Protein AF-A0A968SD09-F1 (afdb_monomer_lite)

Foldseek 3Di:
DDDDDDDDPVVQVVQCVVVVNDDSVVSVVVVVVVVVVVVVVVVVVVVVVVDPPPPDD

Radius of gyration: 17.5 Å; chains: 1; bounding box: 45×41×30 Å

Structure (mmCIF, N/CA/C/O backbone):
data_AF-A0A968SD09-F1
#
_entry.id   AF-A0A968SD09-F1
#
loop_
_atom_site.group_PDB
_atom_site.id
_atom_site.ty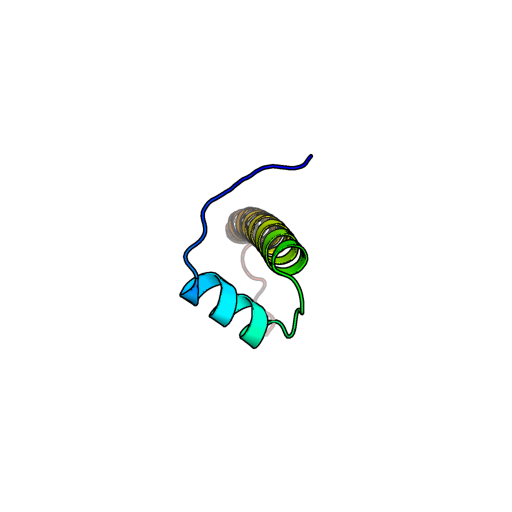pe_symbol
_atom_site.label_atom_id
_atom_site.label_alt_id
_atom_site.label_comp_id
_atom_site.label_asym_id
_atom_site.label_entity_id
_atom_site.label_seq_id
_atom_site.pdbx_PDB_ins_code
_atom_site.Cartn_x
_atom_site.Cartn_y
_atom_site.Cartn_z
_atom_site.occupancy
_atom_site.B_iso_or_equiv
_atom_site.auth_seq_id
_atom_site.auth_comp_id
_atom_site.auth_asym_id
_atom_site.auth_atom_id
_atom_site.pdbx_PDB_model_num
ATOM 1 N N . MET A 1 1 ? -0.639 15.391 -4.707 1.00 84.88 1 MET A N 1
ATOM 2 C CA . MET A 1 1 ? -1.805 15.631 -5.579 1.00 84.88 1 MET A CA 1
ATOM 3 C C . MET A 1 1 ? -2.928 14.785 -5.031 1.00 84.88 1 MET A C 1
ATOM 5 O O . MET A 1 1 ? -2.691 13.611 -4.787 1.00 84.88 1 MET A O 1
ATOM 9 N N . GLU A 1 2 ? -4.082 15.381 -4.764 1.00 89.81 2 GLU A N 1
ATOM 10 C CA . GLU A 1 2 ? -5.263 14.646 -4.315 1.00 89.81 2 GLU A CA 1
ATOM 11 C C . GLU A 1 2 ? -6.089 14.242 -5.538 1.00 89.81 2 GLU A C 1
ATOM 13 O O . GLU A 1 2 ? -6.162 14.982 -6.522 1.00 89.81 2 GLU A O 1
ATOM 18 N N . THR A 1 3 ? -6.637 13.032 -5.538 1.00 93.81 3 THR A N 1
ATOM 19 C CA . THR A 1 3 ? -7.394 12.499 -6.674 1.00 93.81 3 THR A CA 1
ATOM 20 C C . THR A 1 3 ? -8.470 11.565 -6.151 1.00 93.81 3 THR A C 1
ATOM 22 O O . THR A 1 3 ? -8.195 10.722 -5.302 1.00 93.81 3 THR A O 1
ATOM 25 N N . GLN A 1 4 ? -9.688 11.709 -6.668 1.00 94.25 4 GLN A N 1
ATOM 26 C CA . GLN A 1 4 ? -10.788 10.805 -6.357 1.00 94.25 4 GLN A CA 1
ATOM 27 C C . GLN A 1 4 ? -10.767 9.634 -7.336 1.00 94.25 4 GLN A C 1
ATOM 29 O O . GLN A 1 4 ? -10.795 9.833 -8.550 1.00 94.25 4 GLN A O 1
ATOM 34 N N . ILE A 1 5 ? -10.704 8.418 -6.802 1.00 94.38 5 ILE A N 1
ATOM 35 C CA . ILE A 1 5 ? -10.728 7.169 -7.564 1.00 94.38 5 ILE A CA 1
ATOM 36 C C . ILE A 1 5 ? -11.699 6.199 -6.896 1.00 94.38 5 ILE A C 1
ATOM 38 O O . ILE A 1 5 ? -11.827 6.190 -5.674 1.00 94.38 5 ILE A O 1
ATOM 42 N N . ILE A 1 6 ? -12.387 5.390 -7.700 1.00 96.94 6 ILE A N 1
ATOM 43 C CA . ILE A 1 6 ? -13.290 4.346 -7.209 1.00 96.94 6 ILE A CA 1
ATOM 44 C C . ILE A 1 6 ? -12.498 3.040 -7.165 1.00 96.94 6 ILE A C 1
ATOM 46 O O . ILE A 1 6 ? -11.933 2.626 -8.177 1.00 96.94 6 ILE A O 1
ATOM 50 N N . ILE A 1 7 ? -12.447 2.412 -5.993 1.00 96.56 7 ILE A N 1
ATOM 51 C CA . ILE A 1 7 ? -11.777 1.130 -5.760 1.00 96.56 7 ILE A CA 1
ATOM 52 C C . ILE A 1 7 ? -12.814 0.159 -5.201 1.00 96.56 7 ILE A C 1
ATOM 54 O O . ILE A 1 7 ? -13.657 0.553 -4.398 1.00 96.56 7 ILE A O 1
ATOM 58 N N . ASP A 1 8 ? -12.749 -1.097 -5.638 1.00 98.19 8 ASP A N 1
ATOM 59 C CA . ASP A 1 8 ? -13.561 -2.171 -5.072 1.00 98.19 8 ASP A CA 1
ATOM 60 C C . ASP A 1 8 ? -13.323 -2.302 -3.555 1.00 98.19 8 ASP A C 1
ATOM 62 O O . ASP A 1 8 ? -12.182 -2.322 -3.085 1.00 98.19 8 ASP A O 1
ATOM 66 N N . GLU A 1 9 ? -14.408 -2.370 -2.785 1.00 98.00 9 GLU A N 1
ATOM 67 C CA . GLU A 1 9 ? -14.351 -2.353 -1.321 1.00 98.00 9 GLU A CA 1
ATOM 68 C C . GLU A 1 9 ? -13.637 -3.584 -0.765 1.00 98.00 9 GLU A C 1
ATOM 70 O O . GLU A 1 9 ? -12.780 -3.461 0.112 1.00 98.00 9 GLU A O 1
ATOM 75 N N . LYS A 1 10 ? -13.928 -4.761 -1.329 1.00 98.38 10 LYS A N 1
ATOM 76 C CA . LYS A 1 10 ? -13.312 -6.012 -0.897 1.00 98.38 10 LYS A CA 1
ATOM 77 C C . LYS A 1 10 ? -11.814 -5.999 -1.176 1.00 98.38 10 LYS A C 1
ATOM 79 O O . LYS A 1 10 ? -11.033 -6.340 -0.296 1.00 98.38 10 LYS A O 1
ATOM 84 N N . LEU A 1 11 ? -11.405 -5.540 -2.359 1.00 98.19 11 LEU A N 1
ATOM 85 C CA . LEU A 1 11 ? -9.991 -5.385 -2.700 1.00 98.19 11 LEU A CA 1
ATOM 86 C C . LEU A 1 11 ? -9.257 -4.479 -1.702 1.00 98.19 11 LEU A C 1
ATOM 88 O O . LEU A 1 11 ? -8.141 -4.792 -1.285 1.00 98.19 11 LEU A O 1
ATOM 92 N N . MET A 1 12 ? -9.863 -3.349 -1.328 1.00 98.19 12 MET A N 1
ATOM 93 C CA . MET A 1 12 ? -9.264 -2.431 -0.360 1.00 98.19 12 MET A CA 1
ATOM 94 C C . MET A 1 12 ? -9.185 -3.054 1.037 1.00 98.19 12 MET A C 1
ATOM 96 O O . MET A 1 12 ? -8.166 -2.907 1.712 1.00 98.19 12 MET A O 1
ATOM 100 N N . GLN A 1 13 ? -10.225 -3.770 1.463 1.00 98.38 13 GLN A N 1
ATOM 101 C CA . GLN A 1 13 ? -10.230 -4.473 2.742 1.00 98.38 13 GLN A CA 1
ATOM 102 C C . GLN A 1 13 ? -9.140 -5.550 2.795 1.00 98.38 13 GLN A C 1
ATOM 104 O O . GLN A 1 13 ? -8.320 -5.532 3.713 1.00 98.38 13 GLN A O 1
ATOM 109 N N . ASP A 1 14 ? -9.067 -6.411 1.778 1.00 98.38 14 ASP A N 1
ATOM 110 C CA . ASP A 1 14 ? -8.045 -7.455 1.667 1.00 98.38 14 ASP A CA 1
ATOM 111 C C . ASP A 1 14 ? -6.631 -6.842 1.723 1.00 98.38 14 ASP A C 1
ATOM 113 O O . ASP A 1 14 ? -5.732 -7.372 2.379 1.00 98.38 14 ASP A O 1
ATOM 117 N N . ALA A 1 15 ? -6.427 -5.686 1.078 1.00 98.25 15 ALA A N 1
ATOM 118 C CA . ALA A 1 15 ? -5.153 -4.975 1.110 1.00 98.25 15 ALA A CA 1
ATOM 119 C C . ALA A 1 15 ? -4.807 -4.434 2.508 1.00 98.25 15 ALA A C 1
ATOM 121 O O . ALA A 1 15 ? -3.661 -4.567 2.946 1.00 98.25 15 ALA A O 1
ATOM 122 N N . LEU A 1 16 ? -5.765 -3.833 3.219 1.00 98.50 16 LEU A N 1
ATOM 123 C CA . LEU A 1 16 ? -5.554 -3.324 4.579 1.00 98.50 16 LEU A CA 1
ATOM 124 C C . LEU A 1 16 ? -5.256 -4.462 5.561 1.00 98.50 16 LEU A C 1
ATOM 126 O O . LEU A 1 16 ? -4.311 -4.359 6.341 1.00 98.50 16 LEU A O 1
ATOM 130 N N . GLU A 1 17 ? -5.993 -5.570 5.476 1.00 98.31 17 GLU A N 1
ATOM 131 C CA . GLU A 1 17 ? -5.777 -6.754 6.314 1.00 98.31 17 GLU A CA 1
ATOM 132 C C . GLU A 1 17 ? -4.410 -7.397 6.049 1.00 98.31 17 GLU A C 1
ATOM 134 O O . GLU A 1 17 ? -3.658 -7.665 6.987 1.00 98.31 17 GLU A O 1
ATOM 139 N N . ALA A 1 18 ? -4.037 -7.577 4.777 1.00 98.12 18 ALA A N 1
ATOM 140 C CA . ALA A 1 18 ? -2.761 -8.186 4.403 1.00 98.12 18 ALA A CA 1
ATOM 141 C C . ALA A 1 18 ? -1.542 -7.329 4.781 1.00 98.12 18 ALA A C 1
ATOM 143 O O . ALA A 1 18 ? -0.457 -7.861 5.024 1.00 98.12 18 ALA A O 1
ATOM 144 N N . THR A 1 19 ? -1.695 -6.004 4.805 1.00 97.56 19 THR A N 1
ATOM 145 C CA . THR A 1 19 ? -0.598 -5.064 5.093 1.00 97.56 19 THR A CA 1
ATOM 146 C C . THR A 1 19 ? -0.571 -4.580 6.543 1.00 97.56 19 THR A C 1
ATOM 148 O O . THR A 1 19 ? 0.449 -4.051 6.983 1.00 97.56 19 THR A O 1
ATOM 151 N N . GLY A 1 20 ? -1.668 -4.747 7.289 1.00 98.00 20 GLY A N 1
ATOM 152 C CA . GLY A 1 20 ? -1.849 -4.193 8.633 1.00 98.00 20 GLY A CA 1
ATOM 153 C C . GLY A 1 20 ? -2.000 -2.666 8.662 1.00 98.00 20 GLY A C 1
ATOM 154 O O . GLY A 1 20 ? -1.875 -2.056 9.728 1.00 98.00 20 GLY A O 1
ATOM 155 N N . LEU A 1 21 ? -2.227 -2.035 7.506 1.00 98.19 21 LEU A N 1
ATOM 156 C CA . LEU A 1 21 ? -2.385 -0.588 7.395 1.00 98.19 21 LEU A CA 1
ATOM 157 C C . LEU A 1 21 ? -3.776 -0.158 7.859 1.00 98.19 21 LEU A C 1
ATOM 159 O O . LEU A 1 21 ? -4.760 -0.880 7.721 1.00 98.19 21 LEU A O 1
ATOM 163 N N . LYS A 1 22 ? -3.855 1.051 8.418 1.00 95.38 22 LYS A N 1
ATOM 164 C CA . LYS A 1 22 ? -5.100 1.578 9.000 1.00 95.38 22 LYS A CA 1
ATOM 165 C C . LYS A 1 22 ? -5.889 2.456 8.042 1.00 95.38 22 LYS A C 1
ATOM 167 O O . LYS A 1 22 ? -7.060 2.719 8.296 1.00 95.38 22 LYS A O 1
ATOM 172 N N . ASN A 1 23 ? -5.250 2.961 6.988 1.00 96.06 23 ASN A N 1
ATOM 173 C CA . ASN A 1 23 ? -5.878 3.887 6.061 1.00 96.06 23 ASN A CA 1
ATOM 174 C C . ASN A 1 23 ? -5.664 3.483 4.600 1.00 96.06 23 ASN A C 1
ATOM 176 O O . ASN A 1 23 ? -4.641 2.919 4.209 1.00 96.06 23 ASN A O 1
ATOM 180 N N . GLN A 1 24 ? -6.675 3.793 3.790 1.00 96.31 24 GLN A N 1
ATOM 181 C CA . GLN A 1 24 ? -6.711 3.450 2.371 1.00 96.31 24 GLN A CA 1
ATOM 182 C C . GLN A 1 24 ? -5.614 4.179 1.585 1.00 96.31 24 GLN A C 1
ATOM 184 O O . GLN A 1 24 ? -5.057 3.625 0.643 1.00 96.31 24 GLN A O 1
ATOM 189 N N . GLN A 1 25 ? -5.258 5.402 1.989 1.00 96.38 25 GLN A N 1
ATOM 190 C CA . GLN A 1 25 ? -4.231 6.198 1.319 1.00 96.38 25 GLN A CA 1
ATOM 191 C C . GLN A 1 25 ? -2.844 5.540 1.397 1.00 96.38 25 GLN A C 1
ATOM 193 O O . GLN A 1 25 ? -2.160 5.443 0.379 1.00 96.38 25 GLN A O 1
ATOM 198 N N . GLU A 1 26 ? -2.444 5.044 2.569 1.00 97.31 26 GLU A N 1
ATOM 199 C CA . GLU A 1 26 ? -1.195 4.305 2.770 1.00 97.31 26 GLU A CA 1
ATOM 200 C C . GLU A 1 26 ? -1.191 3.011 1.962 1.00 97.31 26 GLU A C 1
ATOM 202 O O . GLU A 1 26 ? -0.178 2.690 1.342 1.00 97.31 26 GLU A O 1
ATOM 207 N N . ALA A 1 27 ? -2.315 2.287 1.926 1.00 97.94 27 ALA A N 1
ATOM 208 C CA . ALA A 1 27 ? -2.433 1.060 1.142 1.00 97.94 27 ALA A CA 1
ATOM 209 C C . ALA A 1 27 ? -2.257 1.332 -0.360 1.00 97.94 27 ALA A C 1
ATOM 211 O O . ALA A 1 27 ? -1.493 0.634 -1.033 1.00 97.94 27 ALA A O 1
ATOM 212 N N . VAL A 1 28 ? -2.888 2.393 -0.878 1.00 96.94 28 VAL A N 1
ATOM 213 C CA . VAL A 1 28 ? -2.735 2.828 -2.275 1.00 96.94 28 VAL A CA 1
ATOM 214 C C . VAL A 1 28 ? -1.296 3.254 -2.559 1.00 96.94 28 VAL A C 1
ATOM 216 O O . VAL A 1 28 ? -0.704 2.808 -3.542 1.00 96.94 28 VAL A O 1
ATOM 219 N N . GLU A 1 29 ? -0.693 4.076 -1.700 1.00 97.38 29 GLU A N 1
ATOM 220 C CA . GLU A 1 29 ? 0.680 4.542 -1.899 1.00 97.38 29 GLU A CA 1
ATOM 221 C C . GLU A 1 29 ? 1.691 3.386 -1.853 1.00 97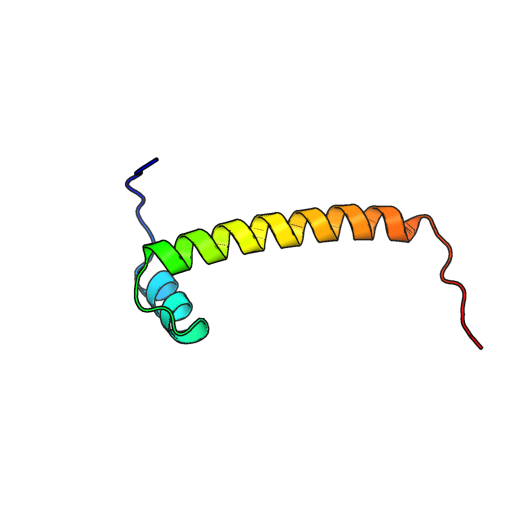.38 29 GLU A C 1
ATOM 223 O O . GLU A 1 29 ? 2.595 3.307 -2.695 1.00 97.38 29 GLU A O 1
ATOM 228 N N . LEU A 1 30 ? 1.522 2.454 -0.912 1.00 98.06 30 LEU A N 1
ATOM 229 C CA . LEU A 1 30 ? 2.332 1.243 -0.817 1.00 98.06 30 LEU A CA 1
ATOM 230 C C . LEU A 1 30 ? 2.168 0.362 -2.062 1.00 98.06 30 LEU A C 1
ATOM 232 O O . LEU A 1 30 ? 3.169 -0.128 -2.600 1.00 98.06 30 LEU A O 1
ATOM 236 N N . GLY A 1 31 ? 0.937 0.192 -2.549 1.00 97.06 31 GLY A N 1
ATOM 237 C CA . GLY A 1 31 ? 0.634 -0.544 -3.774 1.00 97.06 31 GLY A CA 1
ATOM 238 C C . GLY A 1 31 ? 1.347 0.048 -4.991 1.00 97.06 31 GLY A C 1
ATOM 239 O O . GLY A 1 31 ? 2.085 -0.656 -5.684 1.00 97.06 31 GLY A O 1
ATOM 240 N N . LEU A 1 32 ? 1.230 1.363 -5.200 1.00 97.38 32 LEU A N 1
ATOM 241 C CA . LEU A 1 32 ? 1.880 2.068 -6.312 1.00 97.38 32 LEU A CA 1
ATOM 242 C C . LEU A 1 32 ? 3.412 1.972 -6.245 1.00 97.38 32 LEU A C 1
ATOM 244 O O . LEU A 1 32 ? 4.063 1.644 -7.242 1.00 97.38 32 LEU A O 1
ATOM 248 N N . LYS A 1 33 ? 4.010 2.189 -5.065 1.00 97.69 33 LYS A N 1
ATOM 249 C CA . LYS A 1 33 ? 5.461 2.020 -4.860 1.00 97.69 33 LYS A CA 1
ATOM 250 C C . LYS A 1 33 ? 5.910 0.590 -5.152 1.00 97.69 33 LYS A C 1
ATOM 252 O O . LYS A 1 33 ? 6.980 0.384 -5.731 1.00 97.69 33 LYS A O 1
ATOM 257 N N . THR A 1 34 ? 5.099 -0.394 -4.771 1.00 96.81 34 THR A N 1
ATOM 258 C CA . THR A 1 34 ? 5.384 -1.811 -5.010 1.00 96.81 34 THR A CA 1
ATOM 259 C C . THR A 1 34 ? 5.368 -2.138 -6.498 1.00 96.81 34 THR A C 1
ATOM 261 O O . THR A 1 34 ? 6.326 -2.747 -6.969 1.00 96.81 34 THR A O 1
ATOM 264 N N . LEU A 1 35 ? 4.370 -1.666 -7.252 1.00 95.81 35 LEU A N 1
ATOM 265 C CA . LEU A 1 35 ? 4.312 -1.843 -8.710 1.00 95.81 35 LEU A CA 1
ATOM 266 C C . LEU A 1 35 ? 5.548 -1.253 -9.403 1.00 95.81 35 LEU A C 1
ATOM 268 O O . LEU A 1 35 ? 6.213 -1.937 -10.179 1.00 95.81 35 LEU A O 1
ATOM 272 N N . ILE A 1 36 ? 5.932 -0.021 -9.048 1.00 95.62 36 ILE A N 1
ATOM 273 C CA . ILE A 1 36 ? 7.140 0.624 -9.590 1.00 95.62 36 ILE A CA 1
ATOM 274 C C . ILE A 1 36 ? 8.393 -0.202 -9.273 1.00 95.62 36 ILE A C 1
ATOM 276 O O . ILE A 1 36 ? 9.260 -0.391 -10.130 1.00 95.62 36 ILE A O 1
ATOM 280 N N . ARG A 1 37 ? 8.515 -0.696 -8.035 1.00 93.88 37 ARG A N 1
ATOM 281 C CA . ARG A 1 37 ? 9.649 -1.527 -7.616 1.00 93.88 37 ARG A CA 1
ATOM 282 C C . ARG A 1 37 ? 9.705 -2.837 -8.402 1.00 93.88 37 ARG A C 1
ATOM 284 O O . ARG A 1 37 ? 10.798 -3.228 -8.805 1.00 93.88 37 ARG A O 1
ATOM 291 N N . LEU A 1 38 ? 8.567 -3.497 -8.618 1.00 92.00 38 LEU A N 1
ATOM 292 C CA . LEU A 1 38 ? 8.485 -4.750 -9.372 1.00 92.00 38 LEU A CA 1
ATOM 293 C C . LEU A 1 38 ? 8.912 -4.552 -10.831 1.00 92.00 38 LEU A C 1
ATOM 295 O O . LEU A 1 38 ? 9.808 -5.259 -11.285 1.00 92.00 38 LEU A O 1
ATOM 299 N N . HIS A 1 39 ? 8.408 -3.522 -11.515 1.00 89.44 39 HIS A N 1
ATOM 300 C CA . HIS A 1 39 ? 8.831 -3.225 -12.890 1.00 89.44 39 HIS A CA 1
ATOM 301 C C . HIS A 1 39 ? 10.318 -2.870 -13.003 1.00 89.44 39 HIS A C 1
ATOM 303 O O . HIS A 1 39 ? 11.004 -3.322 -13.920 1.00 89.44 39 HIS A O 1
ATOM 309 N N . LYS A 1 40 ? 10.874 -2.118 -12.043 1.00 88.56 40 LYS A N 1
ATOM 310 C CA . LYS A 1 40 ? 12.326 -1.863 -12.010 1.00 88.56 40 LYS A CA 1
ATOM 311 C C . LYS A 1 40 ? 13.13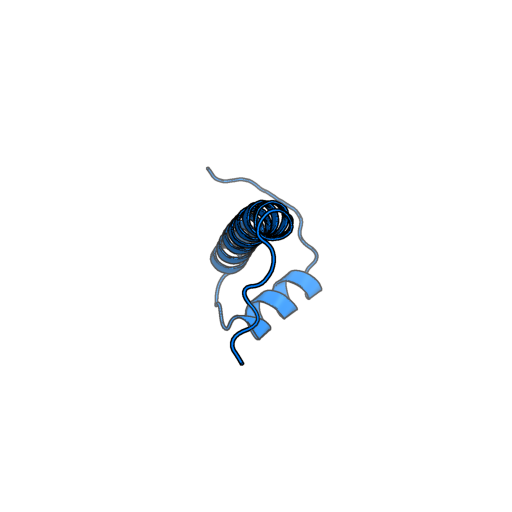4 -3.157 -11.856 1.00 88.56 40 LYS A C 1
ATOM 313 O O . LYS A 1 40 ? 14.209 -3.276 -12.436 1.00 88.56 40 LYS A O 1
ATOM 318 N N . GLN A 1 41 ? 12.637 -4.124 -11.082 1.00 83.19 41 GLN A N 1
ATOM 319 C CA . GLN A 1 41 ? 13.283 -5.431 -10.931 1.00 83.19 41 GLN A CA 1
ATOM 320 C C . GLN A 1 41 ? 13.168 -6.292 -12.196 1.00 83.19 41 GLN A C 1
ATOM 322 O O . GLN A 1 41 ? 14.107 -7.022 -12.507 1.00 83.19 41 GLN A O 1
ATOM 327 N N . GLU A 1 42 ? 12.062 -6.207 -12.935 1.00 78.75 42 GLU A N 1
ATOM 328 C CA . GLU A 1 42 ? 11.873 -6.904 -14.216 1.00 78.75 42 GLU A CA 1
ATOM 329 C C . GLU A 1 42 ?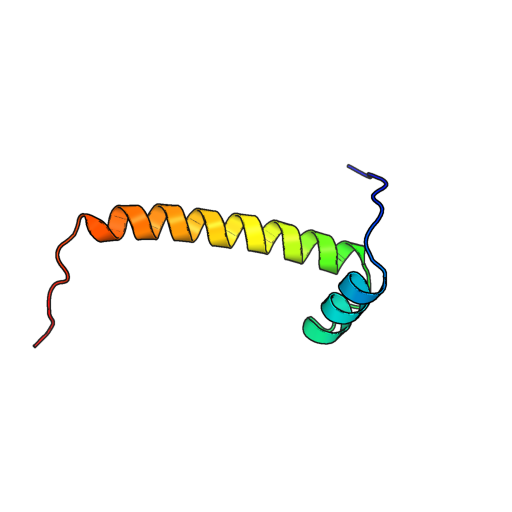 12.848 -6.410 -15.287 1.00 78.75 42 GLU A C 1
ATOM 331 O O . GLU A 1 42 ? 13.542 -7.230 -15.886 1.00 78.75 42 GLU A O 1
ATOM 336 N N . ALA A 1 43 ? 13.033 -5.093 -15.421 1.00 68.81 43 ALA A N 1
ATOM 337 C CA . ALA A 1 43 ? 14.048 -4.523 -16.315 1.00 68.81 43 ALA A CA 1
ATOM 338 C C . ALA A 1 43 ? 15.471 -5.033 -15.995 1.00 68.81 43 ALA A C 1
ATOM 340 O O . ALA A 1 43 ? 16.290 -5.266 -16.883 1.00 68.81 43 ALA A O 1
ATOM 341 N N . ILE A 1 44 ? 15.774 -5.277 -14.715 1.00 63.81 44 ILE A N 1
ATOM 342 C CA . ILE A 1 44 ? 17.049 -5.879 -14.296 1.00 63.81 44 ILE A CA 1
ATOM 343 C C . ILE A 1 44 ? 17.102 -7.379 -14.637 1.00 63.81 44 ILE A C 1
ATOM 345 O O . ILE A 1 44 ? 18.168 -7.892 -14.982 1.00 63.81 44 ILE A O 1
ATOM 349 N N . LYS A 1 45 ? 15.980 -8.108 -14.558 1.00 59.94 45 LYS A N 1
ATOM 350 C CA . LYS A 1 45 ? 15.91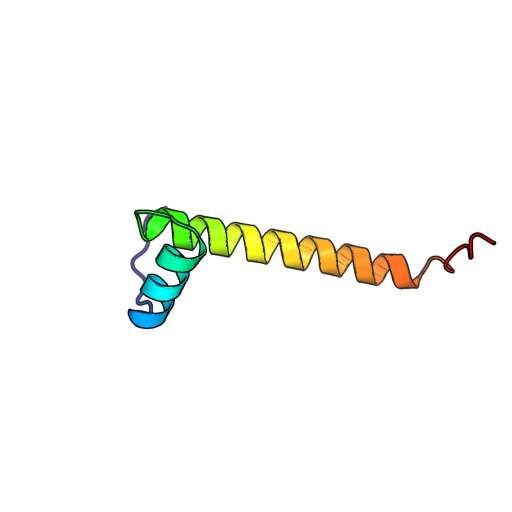1 -9.527 -14.953 1.00 59.94 45 LYS A CA 1
ATOM 351 C C . LYS A 1 45 ? 16.120 -9.713 -16.459 1.00 59.94 45 LYS A C 1
ATOM 353 O O . LYS A 1 45 ? 16.817 -10.652 -16.835 1.00 59.94 45 LYS A O 1
ATOM 358 N N . GLU A 1 46 ? 15.625 -8.804 -17.298 1.00 58.50 46 GLU A N 1
ATOM 359 C CA . GLU A 1 46 ? 15.912 -8.809 -18.743 1.00 58.50 46 GLU A CA 1
ATOM 360 C C . GLU A 1 46 ? 17.409 -8.617 -19.039 1.00 58.50 46 GLU A C 1
ATOM 362 O O . GLU A 1 46 ? 17.966 -9.270 -19.923 1.00 58.50 46 GLU A O 1
ATOM 367 N N . LEU A 1 47 ? 18.109 -7.800 -18.242 1.00 57.31 47 LEU A N 1
ATOM 368 C CA . LEU A 1 47 ? 19.567 -7.652 -18.332 1.00 57.31 47 LEU A CA 1
ATOM 369 C C . LEU A 1 47 ? 20.328 -8.890 -17.823 1.00 57.31 47 LEU A C 1
ATOM 371 O O . LEU A 1 47 ? 21.391 -9.214 -18.355 1.00 57.31 47 LEU A O 1
ATOM 375 N N . LYS A 1 48 ? 19.792 -9.626 -16.836 1.00 54.91 48 LYS A N 1
ATOM 376 C CA . LYS A 1 48 ? 20.400 -10.874 -16.331 1.00 54.91 48 LYS A CA 1
ATOM 377 C C . LYS A 1 48 ? 20.395 -12.014 -17.353 1.00 54.91 48 LYS A C 1
ATOM 379 O O . LYS A 1 48 ? 21.271 -12.866 -17.275 1.00 54.91 48 LYS A O 1
ATOM 384 N N . GLY A 1 49 ? 19.492 -12.006 -18.336 1.00 55.06 49 GLY A N 1
ATOM 385 C CA . GLY A 1 49 ? 19.523 -12.944 -19.468 1.00 55.06 49 GLY A CA 1
ATOM 386 C C . GLY A 1 49 ? 20.733 -12.776 -20.402 1.00 55.06 49 GLY A C 1
ATOM 387 O O . GLY A 1 49 ? 20.965 -13.634 -21.249 1.00 55.06 49 GLY A O 1
ATOM 388 N N . LYS A 1 50 ? 21.520 -11.697 -20.252 1.00 56.03 50 LYS A N 1
ATOM 389 C CA . LYS A 1 50 ? 22.732 -11.421 -21.047 1.00 56.03 50 LYS A CA 1
ATOM 390 C C . LYS A 1 50 ? 24.049 -11.787 -20.358 1.00 56.03 50 LYS A C 1
ATOM 392 O O . LYS A 1 50 ? 25.095 -11.678 -20.990 1.00 56.03 50 LYS A O 1
ATOM 397 N N . PHE A 1 51 ? 24.024 -12.225 -19.100 1.00 58.34 51 PHE A N 1
ATOM 398 C CA . PHE A 1 51 ? 25.215 -12.744 -18.429 1.00 58.34 51 PHE A CA 1
ATOM 399 C C . PHE A 1 51 ? 25.030 -14.241 -18.185 1.00 58.34 51 PHE A C 1
ATOM 401 O O . PHE A 1 51 ? 24.104 -14.613 -17.458 1.00 58.34 51 PHE A O 1
ATOM 408 N N . PRO A 1 52 ? 25.866 -15.116 -18.780 1.00 51.97 52 PRO A N 1
ATOM 409 C CA . PRO A 1 52 ? 25.779 -16.538 -18.504 1.00 51.97 52 PRO A CA 1
ATOM 410 C C . PRO A 1 52 ? 25.995 -16.726 -17.007 1.00 51.97 52 PRO A C 1
ATOM 412 O O . PRO A 1 52 ? 26.937 -16.188 -16.421 1.00 51.97 52 PRO A O 1
ATOM 415 N N . SER A 1 53 ? 25.066 -17.443 -16.383 1.00 52.72 53 SER A N 1
ATOM 416 C CA . SER A 1 53 ? 25.153 -17.840 -14.989 1.00 52.72 53 SER A CA 1
ATOM 417 C C . SER A 1 53 ? 26.522 -18.478 -14.777 1.00 52.72 53 SER A C 1
ATOM 419 O O . SER A 1 53 ? 26.787 -19.552 -15.315 1.00 52.72 53 SER A O 1
ATOM 421 N N . ILE A 1 54 ? 27.405 -17.813 -14.029 1.00 57.56 54 ILE A N 1
ATOM 422 C CA . ILE A 1 54 ? 28.600 -18.465 -13.506 1.00 57.56 54 ILE A CA 1
ATOM 423 C C . ILE A 1 54 ? 28.056 -19.516 -12.545 1.00 57.56 54 ILE A C 1
ATOM 425 O O . ILE A 1 54 ? 27.638 -19.195 -11.430 1.00 57.56 54 ILE A O 1
ATOM 429 N N . LYS A 1 55 ? 27.958 -20.756 -13.034 1.00 50.59 55 LYS A N 1
ATOM 430 C CA . LYS A 1 55 ? 27.776 -21.927 -12.188 1.00 50.59 55 LYS A CA 1
ATOM 431 C C . LYS A 1 55 ? 28.921 -21.879 -11.185 1.00 50.59 55 LYS A C 1
ATOM 433 O O . LYS A 1 55 ? 30.083 -21.884 -11.576 1.00 50.59 55 LYS A O 1
ATOM 438 N N . LYS A 1 56 ? 28.580 -21.703 -9.914 1.00 48.81 56 LYS A N 1
ATOM 439 C CA . LYS A 1 56 ? 29.511 -21.951 -8.825 1.00 48.81 56 LYS A CA 1
ATOM 440 C C . LYS A 1 56 ? 29.381 -23.439 -8.532 1.00 48.81 56 LYS A C 1
ATOM 442 O O . LYS A 1 56 ? 28.307 -23.858 -8.099 1.00 48.81 56 LYS A O 1
ATOM 447 N N . ASP A 1 57 ? 30.416 -24.182 -8.906 1.00 50.34 57 ASP A N 1
ATOM 448 C CA . ASP A 1 57 ? 30.670 -25.539 -8.421 1.00 50.34 57 ASP A CA 1
ATOM 449 C C . ASP A 1 57 ? 30.811 -25.5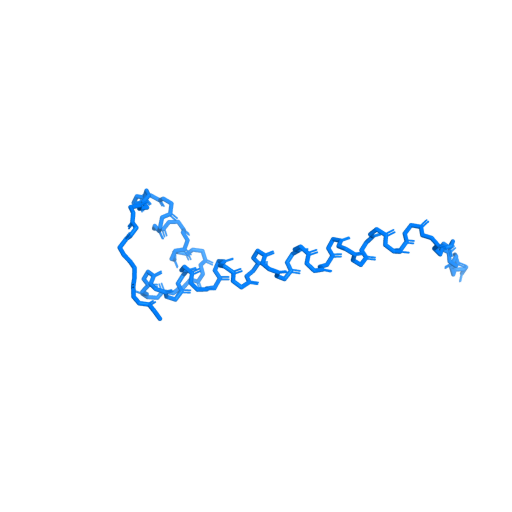50 -6.889 1.00 50.34 57 ASP A C 1
ATOM 451 O O . ASP A 1 57 ? 31.257 -24.515 -6.325 1.00 50.34 57 ASP A O 1
#

pLDDT: mean 85.05, std 17.79, range [48.81, 98.5]

Sequence (57 aa):
METQIIIDEKLMQDALEATGLKNQQEAVELGLKTLIRLHKQEAIKELKGKFPSIKKD

Secondary structure (DSSP, 8-state):
--------HHHHHHHHHHHT-SSHHHHHHHHHHHHHHHHHHHHHHHHHTTS------